Protein AF-A0A7Y0SF53-F1 (afdb_monomer_lite)

Sequence (77 aa):
MENMTQENIKIDICNQAIETLKLNRSVLQPQLFDSIEKQLEWLVSYFEGTSNERSKLFELTFGHYAAREIDPRERDL

Organism: Vibrio parahaemolyticus (NCBI:txid670)

InterPro domains:
  IPR040818 Tsi6 [PF18660] (11-71)

Foldseek 3Di:
DPPCDPLNVLLVVLVVVLVVLVVCVVVDDVVVSVLSNVLSVVSNCCSVVVDPPPVCVVVDCVVVVVCCVVPVVNVVD

Radius of gyration: 14.19 Å; chains: 1; bounding box: 46×24×30 Å

pLDDT: mean 84.71, std 13.11, range [46.44, 96.62]

Secondary structure (DSSP, 8-state):
-----HHHHHHHHHHHHHHHHHHTTTTS-HHHHHHHHHHHHHHHHHHTTS---GGGGGG--HHHHHHHHH-TTSTT-

Structure (mmCIF, N/CA/C/O backbone):
data_AF-A0A7Y0SF53-F1
#
_entry.id   AF-A0A7Y0SF53-F1
#
loop_
_atom_site.group_PDB
_atom_site.id
_atom_site.type_symbol
_atom_site.label_atom_id
_atom_site.label_alt_id
_atom_site.label_comp_id
_atom_site.label_asym_id
_atom_site.label_entity_id
_atom_site.label_seq_id
_atom_site.pdbx_PDB_ins_code
_atom_site.Cartn_x
_atom_site.Cartn_y
_atom_site.Cartn_z
_atom_site.occupancy
_atom_site.B_iso_or_equiv
_atom_site.auth_seq_id
_atom_site.auth_comp_id
_atom_site.auth_asym_id
_atom_site.auth_atom_id
_atom_site.pdbx_PDB_model_num
ATOM 1 N N . MET A 1 1 ? -24.395 12.936 0.644 1.00 46.44 1 MET A N 1
ATOM 2 C CA . MET A 1 1 ? -22.950 13.070 0.388 1.00 46.44 1 MET A CA 1
ATOM 3 C C . MET A 1 1 ? -22.278 12.482 1.609 1.00 46.44 1 MET A C 1
ATOM 5 O O . MET A 1 1 ? -22.400 13.076 2.673 1.00 46.44 1 MET A O 1
ATOM 9 N N . GLU A 1 2 ? -21.743 11.265 1.517 1.00 53.91 2 GLU A N 1
ATOM 10 C CA . GLU A 1 2 ? -20.930 10.727 2.611 1.00 53.91 2 GLU A CA 1
ATOM 11 C C . GLU A 1 2 ? -19.741 11.667 2.809 1.00 53.91 2 GLU A C 1
ATOM 13 O O . GLU A 1 2 ? -19.103 12.078 1.838 1.00 53.91 2 GLU A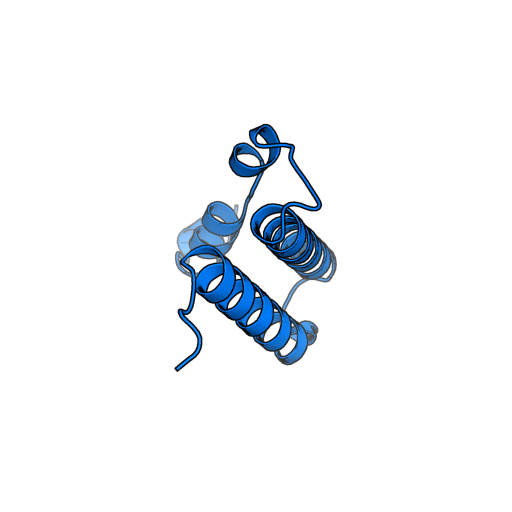 O 1
ATOM 18 N N . ASN A 1 3 ? -19.493 12.083 4.050 1.00 57.41 3 ASN A N 1
ATOM 19 C CA . ASN A 1 3 ? -18.298 12.850 4.363 1.00 57.41 3 ASN A CA 1
ATOM 20 C C . ASN A 1 3 ? -17.105 11.918 4.174 1.00 57.41 3 ASN A C 1
ATOM 22 O O . ASN A 1 3 ? -16.839 11.065 5.017 1.00 57.41 3 ASN A O 1
ATOM 26 N N . MET A 1 4 ? -16.421 12.066 3.044 1.00 65.38 4 MET A N 1
ATOM 27 C CA . MET A 1 4 ? -15.206 11.326 2.752 1.00 65.38 4 MET A CA 1
ATOM 28 C C . MET A 1 4 ? -14.134 11.779 3.745 1.00 65.38 4 MET A C 1
ATOM 30 O O . MET A 1 4 ? -13.673 12.922 3.705 1.00 65.38 4 MET A O 1
ATOM 34 N N . THR A 1 5 ? -13.808 10.914 4.701 1.00 87.81 5 THR A N 1
ATOM 35 C CA . THR A 1 5 ? -12.764 11.189 5.689 1.00 87.81 5 THR A CA 1
ATOM 36 C C . THR A 1 5 ? -11.398 11.160 5.005 1.00 87.81 5 THR A C 1
ATOM 38 O O . THR A 1 5 ? -11.226 10.571 3.935 1.00 87.81 5 THR A O 1
ATOM 41 N N . GLN A 1 6 ? -10.402 11.805 5.613 1.00 90.38 6 GLN A N 1
ATOM 42 C CA . GLN A 1 6 ? -9.019 11.738 5.128 1.00 90.38 6 GLN A CA 1
ATOM 43 C C . GLN A 1 6 ? -8.523 10.289 5.058 1.00 90.38 6 GLN A C 1
ATOM 45 O O . GLN A 1 6 ? -7.753 9.937 4.173 1.00 90.38 6 GLN A O 1
ATOM 50 N N . GLU A 1 7 ? -8.978 9.454 5.983 1.00 92.19 7 GLU A N 1
ATOM 51 C CA . GLU A 1 7 ? -8.699 8.029 6.070 1.00 92.19 7 GLU A CA 1
ATOM 52 C C . GLU A 1 7 ? -9.289 7.286 4.868 1.00 92.19 7 GLU A C 1
ATOM 54 O O . GLU A 1 7 ? -8.552 6.561 4.207 1.00 92.19 7 GLU A O 1
ATOM 59 N N . ASN A 1 8 ? -10.548 7.553 4.498 1.00 92.69 8 ASN A N 1
ATOM 60 C CA . ASN A 1 8 ? -11.173 6.938 3.321 1.00 92.69 8 ASN A CA 1
ATOM 61 C C . ASN A 1 8 ? -10.422 7.291 2.031 1.00 92.69 8 ASN A C 1
ATOM 63 O O . ASN A 1 8 ? -10.135 6.409 1.232 1.00 92.69 8 ASN A O 1
ATOM 67 N N . ILE A 1 9 ? -10.004 8.554 1.867 1.00 95.12 9 ILE A N 1
ATOM 68 C CA . ILE A 1 9 ? -9.194 8.973 0.707 1.00 95.12 9 ILE A CA 1
ATOM 69 C C . ILE A 1 9 ? -7.877 8.189 0.651 1.00 95.12 9 ILE A C 1
ATOM 71 O O . ILE A 1 9 ? -7.449 7.755 -0.417 1.00 95.12 9 ILE A O 1
ATOM 75 N N . LYS A 1 10 ? -7.209 8.006 1.795 1.00 94.62 10 LYS A N 1
ATOM 76 C CA . LYS A 1 10 ? -5.940 7.268 1.860 1.00 94.62 10 LYS A CA 1
ATOM 77 C C . LYS A 1 10 ? -6.131 5.781 1.563 1.00 94.62 10 LYS A C 1
ATOM 79 O O . LYS A 1 10 ? -5.295 5.209 0.867 1.00 94.62 10 LYS A O 1
ATOM 84 N N . ILE A 1 11 ? -7.215 5.177 2.053 1.00 95.69 11 ILE A N 1
ATOM 85 C CA . ILE A 1 11 ? -7.586 3.786 1.760 1.00 95.69 11 ILE A CA 1
ATOM 86 C C . ILE A 1 11 ? -7.836 3.616 0.259 1.00 95.69 11 ILE A C 1
ATOM 88 O O . ILE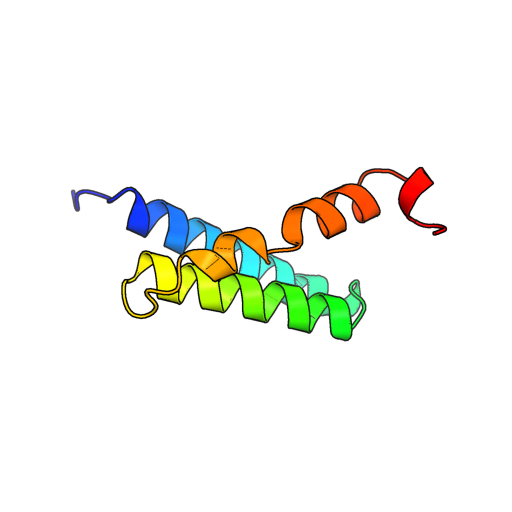 A 1 11 ? -7.242 2.731 -0.355 1.00 95.69 11 ILE A O 1
ATOM 92 N N . ASP A 1 12 ? -8.620 4.505 -0.354 1.00 96.06 12 ASP A N 1
ATOM 93 C CA . ASP A 1 12 ? -8.910 4.469 -1.791 1.00 96.06 12 ASP A CA 1
ATOM 94 C C . ASP A 1 12 ? -7.634 4.566 -2.635 1.00 96.06 12 ASP A C 1
ATOM 96 O O . ASP A 1 12 ? -7.454 3.800 -3.582 1.00 96.06 12 ASP A O 1
ATOM 100 N N . ILE A 1 13 ? -6.707 5.454 -2.263 1.00 95.44 13 ILE A N 1
ATOM 101 C CA . ILE A 1 13 ? -5.404 5.577 -2.932 1.00 95.44 13 ILE A CA 1
ATOM 102 C C . ILE A 1 13 ? -4.587 4.284 -2.792 1.00 95.44 13 ILE A C 1
ATOM 104 O O . ILE A 1 13 ? -3.997 3.828 -3.772 1.00 95.44 13 ILE A O 1
ATOM 108 N N . CYS A 1 14 ? -4.551 3.672 -1.603 1.00 95.56 14 CYS A N 1
ATOM 109 C CA . CYS A 1 14 ? -3.835 2.410 -1.400 1.00 95.56 14 CYS A CA 1
ATOM 110 C C . CYS A 1 14 ? -4.438 1.285 -2.252 1.00 95.56 14 CYS A C 1
ATOM 112 O O . CYS A 1 14 ? -3.698 0.544 -2.897 1.00 95.56 14 CYS A O 1
ATOM 114 N N . ASN A 1 15 ? -5.767 1.198 -2.319 1.00 96.62 15 ASN A N 1
ATOM 115 C CA . ASN A 1 15 ? -6.466 0.208 -3.136 1.00 96.62 15 ASN A CA 1
ATOM 116 C C . ASN A 1 15 ? -6.185 0.402 -4.634 1.00 96.62 15 ASN A C 1
ATOM 118 O O . ASN A 1 15 ? -5.833 -0.559 -5.318 1.00 96.62 15 ASN A O 1
ATOM 122 N N . GLN A 1 16 ? -6.225 1.640 -5.134 1.00 96.50 16 GLN A N 1
ATOM 123 C CA . GLN A 1 16 ? -5.849 1.953 -6.520 1.00 96.50 16 GLN A CA 1
ATOM 124 C C . GLN A 1 16 ? -4.386 1.589 -6.821 1.00 96.50 16 GLN A C 1
ATOM 126 O O . GLN A 1 16 ? -4.071 1.078 -7.902 1.00 96.50 16 GLN A O 1
ATOM 131 N N . ALA A 1 17 ? -3.478 1.818 -5.868 1.00 93.62 17 ALA A N 1
ATOM 132 C CA . ALA A 1 17 ? 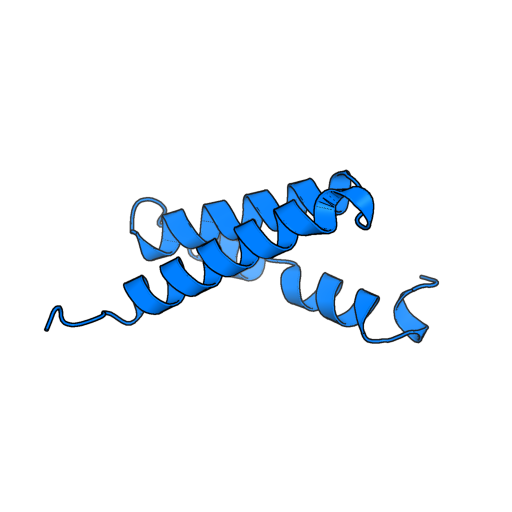-2.080 1.424 -6.000 1.00 93.62 17 ALA A CA 1
ATOM 133 C C . ALA A 1 17 ? -1.920 -0.106 -6.056 1.00 93.62 17 ALA A C 1
ATOM 135 O O . ALA A 1 17 ? -1.154 -0.597 -6.883 1.00 93.62 17 ALA A O 1
ATOM 136 N N . ILE A 1 18 ? -2.674 -0.864 -5.249 1.00 95.00 18 ILE A N 1
ATOM 137 C CA . ILE A 1 18 ? -2.694 -2.338 -5.280 1.00 95.00 18 ILE A CA 1
ATOM 138 C C . ILE A 1 18 ? -3.204 -2.849 -6.632 1.00 95.00 18 ILE A C 1
ATOM 140 O O . ILE A 1 18 ? -2.609 -3.757 -7.213 1.00 95.00 18 ILE A O 1
ATOM 144 N N . GLU A 1 19 ? -4.286 -2.278 -7.162 1.00 96.00 19 GLU A N 1
ATOM 145 C CA . GLU A 1 19 ? -4.807 -2.652 -8.482 1.00 96.00 19 GLU A CA 1
ATOM 146 C C . GLU A 1 19 ? -3.776 -2.382 -9.581 1.00 96.00 19 GLU A C 1
ATOM 148 O O . GLU A 1 19 ? -3.481 -3.260 -10.395 1.00 96.00 19 GLU A O 1
ATOM 153 N N . THR A 1 20 ? -3.152 -1.203 -9.550 1.00 92.56 20 THR A N 1
ATOM 154 C CA . THR A 1 20 ? -2.083 -0.834 -10.485 1.00 92.56 20 THR A CA 1
ATOM 155 C C . THR A 1 20 ? -0.893 -1.788 -10.375 1.00 92.56 20 THR A C 1
ATOM 157 O O . THR A 1 20 ? -0.363 -2.237 -11.393 1.00 92.56 20 THR A O 1
ATOM 160 N N . LEU A 1 21 ? -0.493 -2.151 -9.155 1.00 90.75 21 LEU A N 1
ATOM 161 C CA . LEU A 1 21 ? 0.577 -3.111 -8.898 1.00 90.75 21 LEU A CA 1
ATOM 162 C C . LEU A 1 21 ? 0.252 -4.479 -9.515 1.00 90.75 21 LEU A C 1
ATOM 164 O O . LEU A 1 21 ? 1.077 -5.048 -10.230 1.00 90.75 21 LEU A O 1
ATOM 168 N N . LYS A 1 22 ? -0.972 -4.979 -9.303 1.00 92.12 22 LYS A N 1
ATOM 169 C CA . LYS A 1 22 ? -1.461 -6.263 -9.835 1.00 92.12 22 LYS A CA 1
ATOM 170 C C . LYS A 1 22 ? -1.488 -6.293 -11.360 1.00 92.12 22 LYS A C 1
ATOM 172 O O . LYS A 1 22 ? -1.058 -7.287 -11.945 1.00 92.12 22 LYS A O 1
ATOM 177 N N . LEU A 1 23 ? -1.916 -5.206 -12.004 1.00 91.62 23 LEU A N 1
ATOM 178 C CA . LEU A 1 23 ? -1.896 -5.076 -13.466 1.00 91.62 23 LEU A CA 1
ATOM 179 C C . LEU A 1 23 ? -0.475 -5.140 -14.046 1.00 91.62 23 LEU A C 1
ATOM 181 O O . LEU A 1 23 ? -0.289 -5.619 -15.161 1.00 91.62 23 LE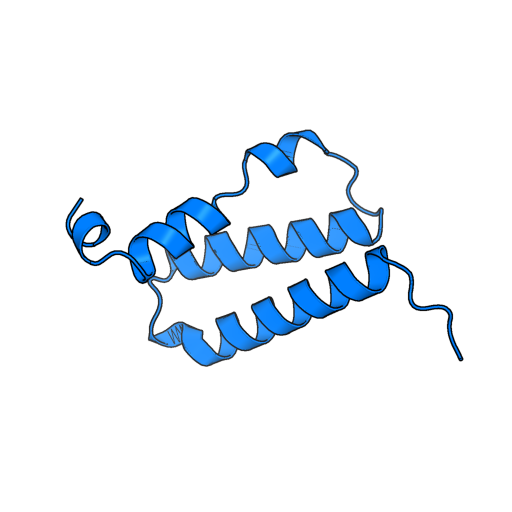U A O 1
ATOM 185 N N . ASN A 1 24 ? 0.528 -4.706 -13.281 1.00 84.94 24 ASN A N 1
ATOM 186 C CA . ASN A 1 24 ? 1.928 -4.650 -13.705 1.00 84.94 24 ASN A CA 1
ATOM 187 C C . ASN A 1 24 ? 2.795 -5.777 -13.114 1.00 84.94 24 ASN A C 1
ATOM 189 O O . ASN A 1 24 ? 4.024 -5.714 -13.181 1.00 84.94 24 ASN A O 1
ATOM 193 N N . ARG A 1 25 ? 2.182 -6.838 -12.567 1.00 83.75 25 ARG A N 1
ATOM 194 C CA . ARG A 1 25 ? 2.893 -7.938 -11.890 1.00 83.75 25 ARG A CA 1
ATOM 195 C C . ARG A 1 25 ? 4.009 -8.560 -12.731 1.00 83.75 25 ARG A C 1
ATOM 197 O O . ARG A 1 25 ? 5.041 -8.925 -12.186 1.00 83.75 25 ARG A O 1
ATOM 204 N N . SER A 1 26 ? 3.816 -8.684 -14.043 1.00 82.75 26 SER A N 1
ATOM 205 C CA . SER A 1 26 ? 4.799 -9.295 -14.949 1.00 82.75 26 SER A CA 1
ATOM 206 C C . SER A 1 26 ? 6.056 -8.450 -15.173 1.00 82.75 26 SER A C 1
ATOM 208 O O . SER A 1 26 ? 7.043 -8.969 -15.684 1.00 82.75 26 SER A O 1
ATOM 210 N N . VAL A 1 27 ? 6.012 -7.157 -14.845 1.00 81.56 27 VAL A N 1
ATOM 211 C CA . VAL A 1 27 ? 7.116 -6.210 -15.063 1.00 81.56 27 VAL A CA 1
ATOM 212 C C . VAL A 1 27 ? 8.012 -6.108 -13.824 1.00 81.56 27 VAL A C 1
ATOM 214 O O . VAL A 1 27 ? 9.186 -5.765 -13.931 1.00 81.56 27 VAL A O 1
ATOM 217 N N . LEU A 1 28 ? 7.479 -6.438 -12.647 1.00 78.12 28 LEU A N 1
ATOM 218 C CA . LEU A 1 28 ? 8.178 -6.320 -11.373 1.00 78.12 28 LEU A CA 1
ATOM 219 C C . LEU A 1 28 ? 8.827 -7.640 -10.959 1.00 78.12 28 LEU A C 1
ATOM 221 O O . LEU A 1 28 ? 8.296 -8.728 -11.181 1.00 78.12 28 LEU A O 1
ATOM 225 N N . GLN A 1 29 ? 9.967 -7.540 -10.277 1.00 84.12 29 GLN A N 1
ATOM 226 C CA . GLN A 1 29 ? 10.550 -8.698 -9.607 1.00 84.12 29 GLN A CA 1
ATOM 227 C C . GLN A 1 29 ? 9.574 -9.223 -8.536 1.00 84.12 29 GLN A C 1
ATOM 229 O O . GLN A 1 29 ? 9.034 -8.411 -7.780 1.00 84.12 29 GLN A O 1
ATOM 234 N N . PRO A 1 30 ? 9.381 -10.549 -8.396 1.00 85.38 30 PRO A N 1
ATOM 235 C CA . PRO A 1 30 ? 8.399 -11.110 -7.462 1.00 85.38 30 PRO A CA 1
ATOM 236 C C . PRO A 1 30 ? 8.550 -10.614 -6.018 1.00 85.38 30 PRO A C 1
ATOM 238 O O . PRO A 1 30 ? 7.569 -10.279 -5.371 1.00 85.38 30 PRO A O 1
ATOM 241 N N . GLN A 1 31 ? 9.787 -10.480 -5.534 1.00 85.06 31 GLN A N 1
ATOM 242 C CA . GLN A 1 31 ? 10.066 -10.007 -4.173 1.00 85.06 31 GLN A CA 1
ATOM 243 C C . GLN A 1 31 ? 9.685 -8.535 -3.971 1.00 85.06 31 GLN A C 1
ATOM 245 O O . GLN A 1 31 ? 9.226 -8.150 -2.897 1.00 85.06 31 GLN A O 1
ATOM 250 N N . LEU A 1 32 ? 9.872 -7.714 -5.007 1.00 84.69 32 LEU A N 1
ATOM 251 C CA . LEU A 1 32 ? 9.491 -6.308 -4.987 1.00 84.69 32 LEU A CA 1
ATOM 252 C C . LEU A 1 32 ? 7.969 -6.168 -5.001 1.00 84.69 32 LEU A C 1
ATOM 254 O O . LEU A 1 32 ? 7.424 -5.396 -4.219 1.00 84.69 32 LEU A O 1
ATOM 258 N N . PHE A 1 33 ? 7.298 -6.957 -5.841 1.00 89.62 33 PHE A N 1
ATOM 259 C CA . PHE A 1 33 ? 5.842 -7.040 -5.867 1.00 89.62 33 PHE A CA 1
ATOM 260 C C . PHE A 1 33 ? 5.287 -7.398 -4.482 1.00 89.62 33 PHE A C 1
ATOM 262 O O . PHE A 1 33 ? 4.514 -6.624 -3.924 1.00 89.62 33 PHE A O 1
ATOM 269 N N . ASP A 1 34 ? 5.746 -8.508 -3.894 1.00 90.50 34 ASP A N 1
ATOM 270 C CA . ASP A 1 34 ? 5.264 -8.988 -2.594 1.00 90.50 34 ASP A CA 1
ATOM 271 C C . ASP A 1 34 ? 5.533 -7.970 -1.470 1.00 90.50 34 ASP A C 1
ATOM 273 O O . ASP A 1 34 ? 4.734 -7.828 -0.544 1.00 90.50 34 ASP A O 1
ATOM 277 N N . SER A 1 35 ? 6.666 -7.261 -1.533 1.00 91.12 35 SER A N 1
ATOM 278 C CA . SER A 1 35 ? 7.022 -6.217 -0.566 1.00 91.12 35 SER A CA 1
ATOM 279 C C . SER A 1 35 ? 6.080 -5.015 -0.656 1.00 91.12 35 SER A C 1
ATOM 281 O O . SER A 1 35 ? 5.550 -4.574 0.365 1.00 91.12 35 SER A O 1
ATOM 283 N N . ILE A 1 36 ? 5.842 -4.499 -1.866 1.00 91.38 36 ILE A N 1
ATOM 284 C CA . ILE A 1 36 ? 4.956 -3.349 -2.091 1.00 91.38 36 ILE A CA 1
ATOM 285 C C . ILE A 1 36 ? 3.512 -3.717 -1.734 1.00 91.38 36 ILE A C 1
ATOM 287 O O . ILE A 1 36 ? 2.846 -2.935 -1.058 1.00 91.38 36 ILE A O 1
ATOM 291 N N . GLU A 1 37 ? 3.042 -4.907 -2.125 1.00 94.50 37 GLU A N 1
ATOM 292 C CA . GLU A 1 37 ? 1.686 -5.382 -1.820 1.00 94.50 37 GLU A CA 1
ATOM 293 C C . GLU A 1 37 ? 1.447 -5.423 -0.306 1.00 94.50 37 GLU A C 1
ATOM 295 O O . GLU A 1 37 ? 0.534 -4.763 0.186 1.00 94.50 37 GLU A O 1
ATOM 300 N N . LYS A 1 38 ? 2.332 -6.078 0.457 1.00 94.69 38 LYS A N 1
ATOM 301 C CA . LYS A 1 38 ? 2.215 -6.165 1.924 1.00 94.69 38 LYS A CA 1
ATOM 302 C C . LYS A 1 38 ? 2.249 -4.805 2.611 1.00 94.69 38 LYS A C 1
ATOM 304 O O . LYS A 1 38 ? 1.550 -4.593 3.600 1.00 94.69 38 LYS A O 1
ATOM 309 N N . GLN A 1 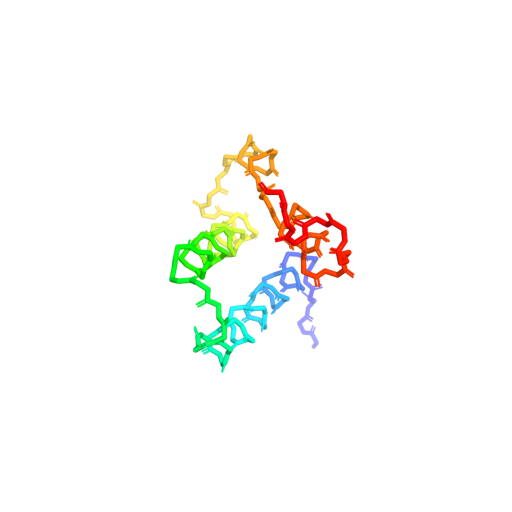39 ? 3.074 -3.883 2.119 1.00 94.94 39 GLN A N 1
ATOM 310 C CA . GLN A 1 39 ? 3.144 -2.534 2.676 1.00 94.94 39 GLN A CA 1
ATOM 311 C C . GLN A 1 39 ? 1.854 -1.741 2.411 1.00 94.94 39 GLN A C 1
ATOM 313 O O . GLN A 1 39 ? 1.400 -1.013 3.294 1.00 94.94 39 GLN A O 1
ATOM 318 N N . LEU A 1 40 ? 1.241 -1.894 1.230 1.00 95.94 40 LEU A N 1
ATOM 319 C CA . LEU A 1 40 ? -0.038 -1.258 0.897 1.00 95.94 40 LEU A CA 1
ATOM 320 C C . LEU A 1 40 ? -1.195 -1.866 1.700 1.00 95.94 40 LEU A C 1
ATOM 322 O O . LEU A 1 40 ? -1.993 -1.122 2.264 1.00 95.94 40 LEU A O 1
ATOM 326 N N . GLU A 1 41 ? -1.256 -3.193 1.825 1.00 96.06 41 GLU A N 1
ATOM 327 C CA . GLU A 1 41 ? -2.251 -3.889 2.657 1.00 96.06 41 GLU A CA 1
ATOM 328 C C . GLU A 1 41 ? -2.156 -3.469 4.130 1.00 96.06 41 GLU A C 1
ATOM 330 O O . GLU A 1 41 ? -3.167 -3.238 4.803 1.00 96.06 41 GLU A O 1
ATOM 335 N N . TRP A 1 42 ? -0.928 -3.310 4.633 1.00 96.44 42 TRP A N 1
ATOM 336 C CA . TRP A 1 42 ? -0.706 -2.817 5.984 1.00 96.44 42 TRP A CA 1
ATOM 337 C C . TRP A 1 42 ? -1.161 -1.359 6.148 1.00 96.44 42 TRP A C 1
ATOM 339 O O . TRP A 1 42 ? -1.775 -1.033 7.163 1.00 96.44 42 TRP A O 1
ATOM 349 N N . LEU A 1 43 ? -0.915 -0.490 5.159 1.00 95.75 43 LEU A N 1
ATOM 350 C CA . LEU A 1 43 ? -1.408 0.891 5.172 1.00 95.75 43 LEU A CA 1
ATOM 351 C C . LEU A 1 43 ? -2.939 0.964 5.172 1.00 95.75 43 LEU A C 1
ATOM 353 O O . LEU A 1 43 ? -3.491 1.769 5.919 1.00 95.75 43 LEU A O 1
ATOM 357 N N . VAL A 1 44 ? -3.621 0.112 4.398 1.00 96.31 44 VAL A N 1
ATOM 358 C CA . VAL A 1 44 ? -5.091 -0.003 4.439 1.00 96.31 44 VAL A CA 1
ATOM 359 C C . VAL A 1 44 ? -5.541 -0.348 5.856 1.00 96.31 44 VAL A C 1
ATOM 361 O O . VAL A 1 44 ? -6.293 0.414 6.457 1.00 96.31 44 VAL A O 1
ATOM 364 N N . SER A 1 45 ? -4.976 -1.409 6.439 1.00 95.50 45 SER A N 1
ATOM 365 C CA . SER A 1 45 ? -5.278 -1.823 7.818 1.00 95.50 45 SER A CA 1
ATOM 366 C C . SER A 1 45 ? -5.013 -0.705 8.840 1.00 95.50 45 SER A C 1
ATOM 368 O O . SER A 1 45 ? -5.748 -0.535 9.814 1.00 95.50 45 SER A O 1
ATOM 370 N N . TYR A 1 46 ? -3.953 0.083 8.634 1.00 95.69 46 TYR A N 1
ATOM 371 C CA . TYR A 1 46 ? -3.604 1.208 9.499 1.00 95.69 46 TYR A CA 1
ATOM 372 C C . TYR A 1 46 ? -4.624 2.352 9.409 1.00 95.69 46 TYR A C 1
ATOM 374 O O . TYR A 1 46 ? -5.040 2.886 10.436 1.00 95.69 46 TYR A O 1
ATOM 382 N N . PHE A 1 47 ? -5.063 2.718 8.202 1.00 94.38 47 PHE A N 1
ATOM 383 C CA . PHE A 1 47 ? -6.058 3.779 8.009 1.00 94.38 47 PHE A CA 1
ATOM 384 C C . PHE A 1 47 ? -7.482 3.349 8.382 1.00 94.38 47 PHE A C 1
ATOM 386 O O . PHE A 1 47 ? -8.265 4.190 8.815 1.00 94.38 47 PHE A O 1
ATOM 393 N N . GLU A 1 48 ? -7.799 2.057 8.294 1.00 93.88 48 GLU A N 1
ATOM 394 C CA . GLU A 1 48 ? -9.042 1.475 8.823 1.00 93.88 48 GLU A CA 1
ATOM 395 C C . GLU A 1 48 ? -9.064 1.406 10.360 1.00 93.88 48 GLU A C 1
ATOM 397 O O . GLU A 1 48 ? -10.119 1.201 10.962 1.00 93.88 48 GLU A O 1
ATOM 402 N N . GLY A 1 49 ? -7.907 1.567 11.012 1.00 92.50 49 GLY A N 1
ATOM 403 C CA . GLY A 1 49 ? -7.768 1.464 12.465 1.00 92.50 49 GLY A CA 1
ATOM 404 C C . GLY A 1 49 ? -7.758 0.026 12.993 1.00 92.50 49 GLY A C 1
ATOM 405 O O . GLY A 1 49 ? -7.938 -0.186 14.191 1.00 92.50 49 GLY A O 1
ATOM 406 N N . THR A 1 50 ? -7.554 -0.970 12.124 1.00 92.81 50 THR A N 1
ATOM 407 C CA . THR A 1 50 ? -7.383 -2.381 12.515 1.00 92.81 50 THR A CA 1
ATOM 408 C C . THR A 1 50 ? -5.931 -2.701 12.891 1.00 92.81 50 THR A C 1
ATOM 410 O O . THR A 1 50 ? -5.675 -3.656 13.625 1.00 92.81 50 THR A O 1
ATOM 413 N N . SER A 1 51 ? -4.982 -1.867 12.451 1.00 89.44 51 SER A N 1
ATOM 414 C CA . SER A 1 51 ? -3.564 -1.894 12.823 1.00 89.44 51 SER A CA 1
ATOM 415 C C . SER A 1 51 ? -3.139 -0.560 13.444 1.00 89.44 51 SER A C 1
ATOM 417 O O . SER A 1 51 ? -3.386 0.502 12.883 1.00 89.44 51 SER A O 1
ATOM 419 N N . ASN A 1 52 ? -2.435 -0.604 14.582 1.00 89.62 52 ASN A N 1
ATOM 420 C CA . ASN A 1 52 ? -2.123 0.595 15.382 1.00 89.62 52 ASN A CA 1
ATOM 421 C C . ASN A 1 52 ? -0.613 0.882 15.481 1.00 89.62 52 ASN A C 1
ATOM 423 O O . ASN A 1 52 ? -0.178 1.784 16.201 1.00 89.62 52 ASN A O 1
ATOM 427 N N . GLU A 1 53 ? 0.212 0.100 14.786 1.00 91.81 53 GLU A N 1
ATOM 428 C CA . GLU A 1 53 ? 1.671 0.113 14.917 1.00 91.81 53 GLU A CA 1
ATOM 429 C C . GLU A 1 53 ? 2.304 1.270 14.140 1.00 91.81 53 GLU A C 1
ATOM 431 O O . GLU 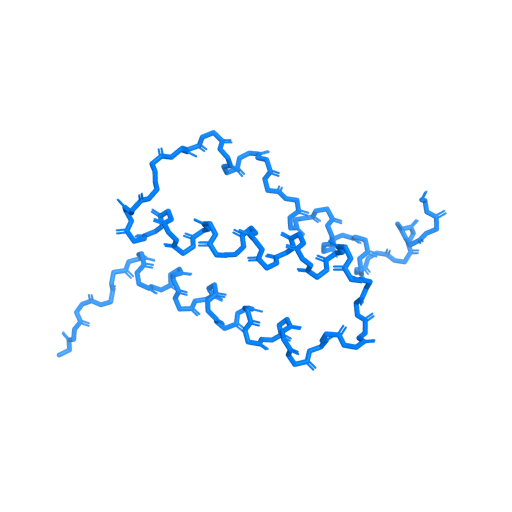A 1 53 ? 2.892 1.097 13.077 1.00 91.81 53 GLU A O 1
ATOM 436 N N . ARG A 1 54 ? 2.221 2.484 14.689 1.00 91.00 54 ARG A N 1
ATOM 437 C CA . ARG A 1 54 ? 2.769 3.693 14.050 1.00 91.00 54 ARG A CA 1
ATOM 438 C C . ARG A 1 54 ? 4.254 3.575 13.670 1.00 91.00 54 ARG A C 1
ATOM 440 O O . ARG A 1 54 ? 4.674 4.221 12.716 1.00 91.00 54 ARG A O 1
ATOM 447 N N . SER A 1 55 ? 5.046 2.775 14.389 1.00 92.31 55 SER A N 1
ATOM 448 C CA . SER A 1 55 ? 6.470 2.556 14.093 1.00 92.31 55 SER A CA 1
ATOM 449 C C . SER A 1 55 ? 6.710 2.007 12.685 1.00 92.31 55 SER A C 1
ATOM 451 O O . SER A 1 55 ? 7.660 2.430 12.034 1.00 92.31 55 SER A O 1
ATOM 453 N N . LYS A 1 56 ? 5.810 1.161 12.171 1.00 90.69 56 LYS A N 1
ATOM 454 C CA . LYS A 1 56 ? 5.923 0.577 10.828 1.00 90.69 56 LYS A CA 1
ATOM 455 C C . LYS A 1 56 ? 5.831 1.601 9.700 1.00 90.69 56 LYS A C 1
ATOM 457 O O . LYS A 1 56 ? 6.362 1.345 8.627 1.00 90.69 56 LYS A O 1
ATOM 462 N N . LEU A 1 57 ? 5.258 2.789 9.934 1.00 90.75 57 LEU A N 1
ATOM 463 C CA . LEU A 1 57 ? 5.293 3.877 8.945 1.00 90.75 57 LEU A CA 1
ATOM 464 C C . LEU A 1 57 ? 6.729 4.267 8.569 1.00 90.75 57 LEU A C 1
ATOM 466 O O . LEU A 1 57 ? 6.972 4.671 7.437 1.00 90.75 57 LEU A O 1
ATOM 470 N N . PHE A 1 58 ? 7.672 4.144 9.508 1.00 89.00 58 PHE A N 1
ATOM 471 C CA . PHE A 1 58 ? 9.084 4.463 9.289 1.00 89.00 58 PHE A CA 1
ATOM 472 C C . PHE A 1 58 ? 9.869 3.315 8.642 1.00 89.00 58 PHE A C 1
ATOM 474 O O . PHE A 1 58 ? 11.012 3.512 8.245 1.00 89.00 58 PHE A O 1
ATOM 481 N N . GLU A 1 59 ? 9.264 2.132 8.532 1.00 90.19 59 GLU A N 1
ATOM 482 C CA . GLU A 1 59 ? 9.848 0.948 7.895 1.00 90.19 59 GLU A CA 1
ATOM 483 C C . GLU A 1 59 ? 9.415 0.814 6.425 1.00 90.19 59 GLU A C 1
ATOM 485 O O . GLU A 1 59 ? 9.923 -0.045 5.706 1.00 90.19 59 GLU A O 1
ATOM 490 N N . LEU A 1 60 ? 8.489 1.665 5.964 1.00 90.94 60 LEU A N 1
ATOM 491 C CA . LEU A 1 60 ? 8.011 1.668 4.586 1.00 90.94 60 LEU A CA 1
ATOM 492 C C . LEU A 1 60 ? 9.126 2.065 3.613 1.00 90.94 60 LEU A C 1
ATOM 494 O O . LEU A 1 60 ? 9.806 3.077 3.786 1.00 90.94 60 LEU A O 1
ATOM 498 N N . THR A 1 61 ? 9.264 1.306 2.530 1.00 88.56 61 THR A N 1
ATOM 499 C CA . THR A 1 61 ? 10.340 1.457 1.539 1.00 88.56 61 THR A CA 1
ATOM 500 C C . THR A 1 61 ? 9.856 1.984 0.188 1.00 88.56 61 THR A C 1
ATOM 502 O O . THR A 1 61 ? 10.637 2.048 -0.760 1.00 88.56 61 THR A O 1
ATOM 505 N N . PHE A 1 62 ? 8.600 2.443 0.087 1.00 83.06 62 PHE A N 1
ATOM 506 C CA . PHE A 1 62 ? 8.029 2.988 -1.155 1.00 83.06 62 PHE A CA 1
ATOM 507 C C . PHE A 1 62 ? 8.901 4.063 -1.809 1.00 83.06 62 PHE A C 1
ATOM 509 O O . PHE A 1 62 ? 9.123 4.020 -3.015 1.00 83.06 62 PHE A O 1
ATOM 516 N N . GLY A 1 63 ? 9.422 5.009 -1.019 1.00 77.81 63 GLY A N 1
ATOM 517 C CA . GLY A 1 63 ? 10.279 6.081 -1.532 1.00 77.81 63 GLY A CA 1
ATOM 518 C C . GLY A 1 63 ? 11.591 5.560 -2.120 1.00 77.81 63 GLY A C 1
ATOM 519 O O . GLY A 1 63 ? 12.033 6.051 -3.154 1.00 77.81 63 GLY A O 1
ATOM 520 N N . HIS A 1 64 ? 12.172 4.524 -1.511 1.00 78.69 64 HIS A N 1
ATOM 521 C CA . HIS A 1 64 ? 13.384 3.882 -2.014 1.00 78.69 64 HIS A CA 1
ATOM 522 C C . HIS A 1 64 ? 13.124 3.177 -3.352 1.00 78.69 64 HIS A C 1
ATOM 524 O O . HIS A 1 64 ? 13.881 3.361 -4.302 1.00 78.69 64 HIS A O 1
ATOM 530 N N . TYR A 1 65 ? 12.010 2.449 -3.473 1.00 77.06 65 TYR A N 1
ATOM 531 C CA . TYR A 1 65 ? 11.636 1.816 -4.740 1.00 77.06 65 TYR A CA 1
ATOM 532 C C . TYR A 1 65 ? 11.304 2.837 -5.832 1.00 77.06 65 TYR A C 1
ATOM 534 O O . TYR A 1 65 ? 11.766 2.691 -6.959 1.00 77.06 65 TYR A O 1
ATOM 542 N N . ALA A 1 66 ? 10.558 3.896 -5.506 1.00 73.56 66 ALA A N 1
ATOM 543 C CA . ALA A 1 66 ? 10.230 4.948 -6.464 1.00 73.56 66 ALA A CA 1
ATOM 544 C C . ALA A 1 66 ? 11.488 5.665 -6.977 1.00 73.56 66 ALA A C 1
ATOM 546 O O . ALA A 1 66 ? 11.610 5.892 -8.178 1.00 73.56 66 ALA A O 1
ATOM 547 N N . ALA A 1 67 ? 12.443 5.970 -6.091 1.00 72.75 67 ALA A N 1
ATOM 548 C CA . ALA A 1 67 ? 13.723 6.550 -6.485 1.00 72.75 67 ALA A CA 1
ATOM 549 C C . ALA A 1 67 ? 14.488 5.622 -7.439 1.00 72.75 67 ALA A C 1
ATOM 551 O O . ALA A 1 67 ? 14.937 6.078 -8.485 1.00 72.75 67 ALA A O 1
ATOM 552 N N . ARG A 1 68 ? 14.545 4.319 -7.140 1.00 72.00 68 ARG A N 1
ATOM 553 C CA . ARG A 1 68 ? 15.223 3.327 -7.985 1.00 72.00 68 ARG A CA 1
ATOM 554 C C . ARG A 1 68 ? 14.620 3.186 -9.385 1.00 72.00 68 ARG A C 1
ATOM 556 O O . ARG A 1 68 ? 15.337 2.968 -10.356 1.00 72.00 68 ARG A O 1
ATOM 563 N N . GLU A 1 69 ? 13.299 3.284 -9.498 1.00 69.38 69 GLU A N 1
ATOM 564 C CA . GLU A 1 69 ? 12.613 3.129 -10.785 1.00 69.38 69 GLU A CA 1
ATOM 565 C C . GLU A 1 69 ? 12.616 4.416 -11.632 1.00 69.38 69 GLU A C 1
ATOM 567 O O . GLU A 1 69 ? 12.578 4.329 -12.863 1.00 69.38 69 GLU A O 1
ATOM 572 N N . ILE A 1 70 ? 12.675 5.595 -10.996 1.00 66.62 70 ILE A N 1
ATOM 573 C CA . ILE A 1 70 ? 12.632 6.910 -11.662 1.00 66.62 70 ILE A CA 1
ATOM 574 C C . ILE A 1 70 ? 14.037 7.463 -11.940 1.00 66.62 70 ILE A C 1
ATOM 576 O O . ILE A 1 70 ? 14.224 8.124 -12.963 1.00 66.62 70 ILE A O 1
ATOM 580 N N . ASP A 1 71 ? 15.015 7.213 -11.065 1.00 64.19 71 ASP A N 1
ATOM 581 C CA . ASP A 1 71 ? 16.405 7.628 -11.256 1.00 64.19 71 ASP A CA 1
ATOM 582 C C . ASP A 1 71 ? 17.209 6.504 -11.935 1.00 64.19 71 ASP A C 1
ATOM 584 O O . ASP A 1 71 ? 17.485 5.472 -11.318 1.00 64.19 71 ASP A O 1
ATOM 588 N N . PRO A 1 72 ? 17.651 6.688 -13.195 1.00 61.16 72 PRO A N 1
ATOM 589 C CA . PRO A 1 72 ? 18.462 5.697 -13.894 1.00 61.16 72 PRO A CA 1
ATOM 590 C C . PRO A 1 72 ? 19.776 5.356 -13.181 1.00 61.16 72 PRO A C 1
ATOM 592 O O . PRO A 1 72 ? 20.346 4.309 -13.460 1.00 61.16 72 PRO A O 1
ATOM 595 N N . ARG A 1 73 ? 20.276 6.224 -12.289 1.00 64.88 73 ARG A N 1
ATOM 596 C CA . ARG A 1 73 ? 21.544 6.033 -11.563 1.00 64.88 73 ARG A CA 1
ATOM 597 C C . ARG A 1 73 ? 21.437 5.017 -10.430 1.00 64.88 73 ARG A C 1
ATOM 599 O O . ARG A 1 73 ? 22.445 4.441 -10.045 1.00 64.88 73 ARG A O 1
ATOM 606 N N . GLU A 1 74 ? 20.233 4.805 -9.913 1.00 58.25 74 GLU A N 1
ATOM 607 C CA . GLU A 1 74 ? 19.949 3.869 -8.820 1.00 58.25 74 GLU A CA 1
ATOM 608 C C . GLU A 1 74 ? 19.626 2.454 -9.345 1.00 58.25 74 GLU A C 1
ATOM 610 O O . GLU A 1 74 ? 19.536 1.514 -8.563 1.00 58.25 74 GLU A O 1
ATOM 615 N N . ARG A 1 75 ? 19.469 2.263 -10.668 1.00 56.22 75 ARG A N 1
ATOM 616 C CA . ARG A 1 75 ? 19.184 0.944 -11.271 1.00 56.22 75 ARG A CA 1
ATOM 617 C C . ARG A 1 75 ? 20.343 -0.054 -11.203 1.00 56.22 75 ARG A C 1
ATOM 619 O O . ARG A 1 75 ? 20.079 -1.252 -11.255 1.00 56.22 75 ARG A O 1
ATOM 626 N N . ASP A 1 76 ? 21.579 0.435 -11.113 1.00 54.09 76 ASP A N 1
ATOM 627 C CA . ASP A 1 76 ? 22.807 -0.367 -11.235 1.00 54.09 76 ASP A CA 1
ATOM 628 C C . ASP A 1 76 ? 23.550 -0.588 -9.894 1.00 54.09 76 ASP A C 1
ATOM 630 O O . ASP A 1 76 ? 24.666 -1.116 -9.897 1.00 54.09 76 ASP A O 1
ATOM 634 N N . LEU A 1 77 ? 22.962 -0.180 -8.758 1.00 52.41 77 LEU A N 1
ATOM 635 C CA . LEU A 1 77 ? 23.469 -0.427 -7.393 1.00 52.41 77 LEU A CA 1
ATOM 636 C C . LEU A 1 77 ? 22.857 -1.698 -6.786 1.00 52.41 77 LEU A C 1
ATOM 638 O O . LEU A 1 77 ? 23.613 -2.424 -6.098 1.00 52.41 77 LEU A O 1
#